Protein AF-K4MTG3-F1 (afdb_monomer_lite)

Secondary structure (DSSP, 8-state):
----------SHHHHHHHHIIIIISTTGGG--HHHHHHHHHHHHHHHHHHHHHHHHHHHHHHHHHHHHHHHHHHHHHHHHHHHHHHHHHTSSS--------------PPPPPPP-

Structure (mmCIF, N/CA/C/O backbone):
data_AF-K4MTG3-F1
#
_entry.id   AF-K4MTG3-F1
#
loop_
_atom_site.group_PDB
_atom_site.id
_atom_site.type_symbol
_atom_site.label_atom_id
_atom_site.label_alt_id
_atom_site.label_comp_id
_atom_site.label_asym_id
_atom_site.label_entity_id
_atom_site.label_seq_id
_atom_site.pdbx_PDB_ins_code
_atom_site.Cartn_x
_atom_site.Cartn_y
_atom_site.Cartn_z
_atom_site.occupancy
_atom_site.B_iso_or_equiv
_atom_site.auth_seq_id
_atom_site.auth_comp_id
_atom_site.auth_asym_id
_atom_site.auth_atom_id
_atom_site.pdbx_PDB_model_num
ATOM 1 N N . ASP A 1 1 ? -14.225 -5.228 40.984 1.00 35.88 1 ASP A N 1
ATOM 2 C CA . ASP A 1 1 ? -13.401 -5.674 39.848 1.00 35.88 1 ASP A CA 1
ATOM 3 C C . ASP A 1 1 ? -14.223 -6.278 38.731 1.00 35.88 1 ASP A C 1
ATOM 5 O O . ASP A 1 1 ? -14.414 -7.486 38.664 1.00 35.88 1 ASP A O 1
ATOM 9 N N . MET A 1 2 ? -14.721 -5.420 37.841 1.00 43.38 2 MET A N 1
ATOM 10 C CA . MET A 1 2 ? -15.125 -5.845 36.506 1.00 43.38 2 MET A CA 1
ATOM 11 C C . MET A 1 2 ? -13.926 -5.638 35.596 1.00 43.38 2 MET A C 1
ATOM 13 O O . MET A 1 2 ? -13.514 -4.512 35.336 1.00 43.38 2 MET A O 1
ATOM 17 N N . GLN A 1 3 ? -13.343 -6.758 35.194 1.00 38.44 3 GLN A N 1
ATOM 18 C CA . GLN A 1 3 ? -12.202 -6.852 34.304 1.00 38.44 3 GLN A CA 1
ATOM 19 C C . GLN A 1 3 ? -12.401 -5.964 33.071 1.00 38.44 3 GLN A C 1
ATOM 21 O O . GLN A 1 3 ? -13.235 -6.252 32.211 1.00 38.44 3 GLN A O 1
ATOM 26 N N . SER A 1 4 ? -11.580 -4.922 32.959 1.00 43.19 4 SER A N 1
ATOM 27 C CA . SER A 1 4 ? -11.238 -4.270 31.700 1.00 43.19 4 SER A CA 1
ATOM 28 C C . SER A 1 4 ? -10.446 -5.266 30.851 1.00 43.19 4 SER A C 1
ATOM 30 O O . SER A 1 4 ? -9.225 -5.211 30.725 1.00 43.19 4 SER A O 1
ATOM 32 N N . LYS A 1 5 ? -11.152 -6.249 30.290 1.00 46.72 5 LYS A N 1
ATOM 33 C CA . LYS A 1 5 ? -10.618 -7.077 29.216 1.00 46.72 5 LYS A CA 1
ATOM 34 C C . LYS A 1 5 ? -10.501 -6.149 28.011 1.00 46.72 5 LYS A C 1
ATOM 36 O O . LYS A 1 5 ? -11.489 -5.914 27.323 1.00 46.72 5 LYS A O 1
ATOM 41 N N . ALA A 1 6 ? -9.319 -5.567 27.819 1.00 48.06 6 ALA A N 1
ATOM 42 C CA . ALA A 1 6 ? -8.955 -4.921 26.569 1.00 48.06 6 ALA A CA 1
ATOM 43 C C . ALA A 1 6 ? -9.226 -5.942 25.459 1.00 48.06 6 ALA A C 1
ATOM 45 O O . ALA A 1 6 ? -8.568 -6.983 25.383 1.00 48.06 6 ALA A O 1
ATOM 46 N N . LEU A 1 7 ? -10.288 -5.711 24.694 1.00 57.56 7 LEU A N 1
ATOM 47 C CA . LEU A 1 7 ? -10.672 -6.589 23.604 1.00 57.56 7 LEU A CA 1
ATOM 48 C C . LEU A 1 7 ? -9.633 -6.380 22.506 1.00 57.56 7 LEU A C 1
ATOM 50 O O . LEU A 1 7 ? -9.648 -5.385 21.790 1.00 57.56 7 LEU A O 1
ATOM 54 N N . ASN A 1 8 ? -8.669 -7.293 22.437 1.00 63.44 8 ASN A N 1
ATOM 55 C CA . ASN A 1 8 ? -7.705 -7.329 21.356 1.00 63.44 8 ASN A CA 1
ATOM 56 C C . ASN A 1 8 ? -8.431 -7.810 20.091 1.00 63.44 8 ASN A C 1
ATOM 58 O O . ASN A 1 8 ? -8.571 -9.014 19.895 1.00 63.44 8 ASN A O 1
ATOM 62 N N . TYR A 1 9 ? -8.965 -6.879 19.298 1.00 64.56 9 TYR A N 1
ATOM 63 C CA . TYR A 1 9 ? -9.609 -7.185 18.019 1.00 64.56 9 TYR A CA 1
ATOM 64 C C . TYR A 1 9 ? -8.532 -7.672 17.042 1.00 64.56 9 TYR A C 1
ATOM 66 O O . TYR A 1 9 ? -7.701 -6.883 16.587 1.00 64.56 9 TYR A O 1
ATOM 74 N N . GLY A 1 10 ? -8.487 -8.986 16.823 1.00 68.25 10 GLY A N 1
ATOM 75 C CA . GLY A 1 10 ? -7.361 -9.693 16.216 1.00 68.25 10 GLY A CA 1
ATOM 76 C C . GLY A 1 10 ? -7.343 -9.636 14.690 1.00 68.25 10 GLY A C 1
ATOM 77 O O . GLY A 1 10 ? -6.284 -9.830 14.092 1.00 68.25 10 GLY A O 1
ATOM 78 N N . SER A 1 11 ? -8.479 -9.337 14.049 1.00 78.31 11 SER A N 1
ATOM 79 C CA . SER A 1 11 ? -8.595 -9.215 12.590 1.00 78.31 11 SER A CA 1
ATOM 80 C C . SER A 1 11 ? -9.284 -7.918 12.140 1.00 78.31 11 SER A C 1
ATOM 82 O O . SER A 1 11 ? -10.089 -7.327 12.859 1.00 78.31 11 SER A O 1
ATOM 84 N N . HIS A 1 12 ? -8.994 -7.469 10.909 1.00 83.62 12 HIS A N 1
ATOM 85 C CA . HIS A 1 12 ? -9.668 -6.308 10.301 1.00 83.62 12 HIS A CA 1
ATOM 86 C C . HIS A 1 12 ? -11.189 -6.499 10.195 1.00 83.62 12 HIS A C 1
ATOM 88 O O . HIS A 1 12 ? -11.931 -5.524 10.264 1.00 83.62 12 HIS A O 1
ATOM 94 N N . HIS A 1 13 ? -11.643 -7.745 10.032 1.00 84.19 13 HIS A N 1
ATOM 95 C CA . HIS A 1 13 ? -13.060 -8.084 9.963 1.00 84.19 13 HIS A CA 1
ATOM 96 C C . HIS A 1 13 ? -13.743 -7.950 11.328 1.00 84.19 13 HIS A C 1
ATOM 98 O O . HIS A 1 13 ? -14.765 -7.281 11.421 1.00 84.19 13 HIS A O 1
ATOM 104 N N . GLU A 1 14 ? -13.132 -8.475 12.394 1.00 82.19 14 GLU A N 1
ATO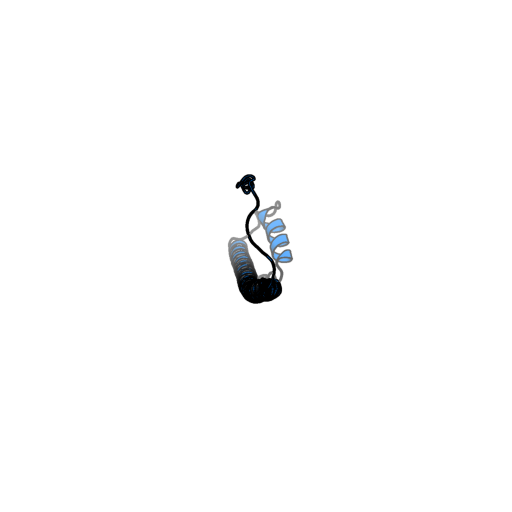M 105 C CA . GLU A 1 14 ? -13.621 -8.282 13.769 1.00 82.19 14 GLU A CA 1
ATOM 106 C C . GLU A 1 14 ? -13.677 -6.800 14.152 1.00 82.19 14 GLU A C 1
ATOM 108 O O . GLU A 1 14 ? -14.618 -6.349 14.804 1.00 82.19 14 GLU A O 1
ATOM 113 N N . LEU A 1 15 ? -12.673 -6.024 13.728 1.00 85.88 15 LEU A N 1
ATOM 114 C CA . LEU A 1 15 ? -12.656 -4.582 13.949 1.00 85.88 15 LEU A CA 1
ATOM 115 C C . LEU A 1 15 ? -13.815 -3.888 13.217 1.00 85.88 15 LEU A C 1
ATOM 117 O O . LEU A 1 15 ? -14.416 -2.967 13.768 1.00 85.88 15 LEU A O 1
ATOM 121 N N . LEU A 1 16 ? -14.149 -4.339 12.006 1.00 87.06 16 LEU A N 1
ATOM 122 C CA . LEU A 1 16 ? -15.257 -3.801 11.219 1.00 87.06 16 LEU A CA 1
ATOM 123 C C . LEU A 1 16 ? -16.619 -4.124 11.853 1.00 87.06 16 LEU A C 1
ATOM 125 O O . LEU A 1 16 ? -17.404 -3.206 12.077 1.00 87.06 16 LEU A O 1
ATOM 129 N N . GLU A 1 17 ? -16.869 -5.383 12.221 1.00 85.75 17 GLU A N 1
ATOM 130 C CA . GLU A 1 17 ? -18.113 -5.788 12.900 1.00 85.75 17 GLU A CA 1
ATOM 131 C C . GLU A 1 17 ? -18.320 -5.027 14.219 1.00 85.75 17 GLU A C 1
ATOM 133 O O . GLU A 1 17 ? -19.439 -4.665 14.600 1.00 85.75 17 GLU A O 1
ATOM 138 N N . LEU A 1 18 ? -17.232 -4.734 14.933 1.00 82.56 18 LEU A N 1
ATOM 139 C CA . LEU A 1 18 ? -17.291 -3.924 16.139 1.00 82.56 18 LEU A CA 1
ATOM 140 C C . LEU A 1 18 ? -17.674 -2.470 15.839 1.00 82.56 18 LEU A C 1
ATOM 142 O O . LEU A 1 18 ? -18.534 -1.923 16.528 1.00 82.56 18 LEU A O 1
ATOM 146 N N . VAL A 1 19 ? -17.047 -1.836 14.843 1.00 85.00 19 VAL A N 1
ATOM 147 C CA . VAL A 1 19 ? -17.404 -0.469 14.425 1.00 85.00 19 VAL A CA 1
ATOM 148 C C . VAL A 1 19 ? -18.886 -0.408 14.061 1.00 85.00 19 VAL A C 1
ATOM 150 O O . VAL A 1 19 ? -19.607 0.463 14.551 1.00 85.00 19 VAL A O 1
ATOM 153 N N . GLU A 1 20 ? -19.362 -1.367 13.272 1.00 85.06 20 GLU A N 1
ATOM 154 C CA . GLU A 1 20 ? -20.760 -1.445 12.852 1.00 85.06 20 GLU A CA 1
ATOM 155 C C . GLU A 1 20 ? -21.704 -1.628 14.051 1.00 85.06 20 GLU A C 1
ATOM 157 O O . GLU A 1 20 ? -22.661 -0.868 14.222 1.00 85.06 20 GLU A O 1
ATOM 162 N N . SER A 1 21 ? -21.406 -2.571 14.948 1.00 82.31 21 SER A N 1
ATOM 163 C CA . SER A 1 21 ? -22.254 -2.855 16.114 1.00 82.31 21 SER A CA 1
ATOM 164 C C . SER A 1 21 ? -22.252 -1.749 17.178 1.00 82.31 21 SER A C 1
ATOM 166 O O . SER A 1 21 ? -23.270 -1.533 17.842 1.00 82.31 21 SER A O 1
ATOM 168 N N . LYS A 1 22 ? -21.129 -1.043 17.371 1.00 77.75 22 LYS A N 1
ATOM 169 C CA . LYS A 1 22 ? -20.963 -0.024 18.424 1.00 77.75 22 LYS A CA 1
ATOM 170 C C . LYS A 1 22 ? -21.336 1.383 17.973 1.00 77.75 22 LYS A C 1
ATOM 172 O O . LYS A 1 22 ? -21.865 2.132 18.789 1.00 77.75 22 LYS A O 1
ATOM 177 N N . LEU A 1 23 ? -21.040 1.749 16.725 1.00 76.81 23 LEU A N 1
ATOM 178 C CA . LEU A 1 23 ? -21.131 3.134 16.248 1.00 76.81 23 LEU A CA 1
ATOM 179 C C . LEU A 1 23 ? -22.223 3.353 15.202 1.00 76.81 23 LEU A C 1
ATOM 181 O O . LEU A 1 23 ? -22.716 4.470 15.077 1.00 76.81 23 LEU A O 1
ATOM 185 N N . VAL A 1 24 ? -22.606 2.313 14.459 1.00 76.06 24 VAL A N 1
ATOM 186 C CA . VAL A 1 24 ? -23.613 2.418 13.389 1.00 76.06 24 VAL A CA 1
ATOM 187 C C . VAL A 1 24 ? -24.977 1.873 13.843 1.00 76.06 24 VAL A C 1
ATOM 189 O O . VAL A 1 24 ? -26.016 2.350 13.395 1.00 76.06 24 VAL A O 1
ATOM 192 N N . GLY A 1 25 ? -25.000 0.921 14.782 1.00 67.19 25 GLY A N 1
ATOM 193 C CA . GLY A 1 25 ? -26.225 0.400 15.399 1.00 67.19 25 GLY A CA 1
ATOM 194 C C . GLY A 1 25 ? -26.816 1.269 16.523 1.00 67.19 25 GLY A C 1
ATOM 195 O O . GLY A 1 25 ? -26.191 2.187 17.048 1.00 67.19 25 GLY A O 1
ATOM 196 N N . SER A 1 26 ? -28.017 0.901 16.990 1.00 62.94 26 SER A N 1
ATOM 197 C CA . SER A 1 26 ? -28.760 1.564 18.088 1.00 62.94 26 SER A CA 1
ATOM 198 C C . SER A 1 26 ? -28.067 1.525 19.472 1.00 62.94 26 SER A C 1
ATOM 200 O O . SER A 1 26 ? -28.656 1.935 20.474 1.00 62.94 26 SER A O 1
ATOM 202 N N . ASN A 1 27 ? -26.836 1.014 19.556 1.00 64.31 27 ASN A N 1
ATOM 203 C CA . ASN A 1 27 ? -26.090 0.806 20.797 1.00 64.31 27 ASN A CA 1
ATOM 204 C C . ASN A 1 27 ? -25.131 1.960 21.151 1.00 64.31 27 ASN A C 1
ATOM 206 O O . ASN A 1 27 ? -24.469 1.894 22.185 1.00 64.31 27 ASN A O 1
ATOM 210 N N . VAL A 1 28 ? -25.080 3.024 20.341 1.00 67.50 28 VAL A N 1
ATOM 211 C CA . VAL A 1 28 ? -24.235 4.217 20.561 1.00 67.50 28 VAL A CA 1
ATOM 212 C C . VAL A 1 28 ? -24.379 4.798 21.973 1.00 67.50 28 VAL A C 1
ATOM 214 O O . VAL A 1 28 ? -23.385 5.179 22.585 1.00 67.50 28 VAL A O 1
ATOM 217 N N . ASN A 1 29 ? -25.588 4.784 22.541 1.00 72.25 29 ASN A N 1
ATOM 218 C CA . ASN A 1 29 ? -25.859 5.336 23.875 1.00 72.25 29 ASN A CA 1
ATOM 219 C C . ASN A 1 29 ? -25.234 4.527 25.030 1.00 72.25 29 ASN A C 1
ATOM 221 O O . ASN A 1 29 ? -25.148 5.032 26.145 1.00 72.25 29 ASN A O 1
ATOM 225 N N . ASN A 1 30 ? -24.794 3.288 24.778 1.00 77.44 30 ASN A N 1
ATOM 226 C CA . ASN A 1 30 ? -24.219 2.387 25.785 1.00 77.44 30 ASN A CA 1
ATOM 227 C C . ASN A 1 30 ? -22.694 2.227 25.643 1.00 77.44 30 ASN A C 1
ATOM 229 O O . ASN A 1 30 ? -22.099 1.360 26.290 1.00 77.44 30 ASN A O 1
ATOM 233 N N . VAL A 1 31 ? -22.048 2.999 24.763 1.00 82.12 31 VAL A N 1
ATOM 234 C CA . VAL A 1 31 ? -20.600 2.906 24.538 1.00 82.12 31 VAL A CA 1
ATOM 235 C C . VAL A 1 31 ? -19.862 3.828 25.506 1.00 82.12 31 VAL A C 1
ATOM 237 O O . VAL A 1 31 ? -20.137 5.021 25.586 1.00 82.12 31 VAL A O 1
ATOM 240 N N . SER A 1 32 ? -18.901 3.274 26.250 1.00 86.75 32 SER A N 1
ATOM 241 C CA . SER A 1 32 ? -18.056 4.057 27.155 1.00 86.75 32 SER A CA 1
ATOM 242 C C . SER A 1 32 ? -16.928 4.772 26.407 1.00 86.75 32 SER A C 1
ATOM 244 O O . SER A 1 32 ? -16.426 4.272 25.399 1.00 86.75 32 SER A O 1
ATOM 246 N N . ALA A 1 33 ? -16.465 5.902 26.952 1.00 86.62 33 ALA A N 1
ATOM 247 C CA . ALA A 1 33 ? -15.327 6.649 26.409 1.00 86.62 33 ALA A CA 1
ATOM 248 C C . ALA A 1 33 ? -14.052 5.791 26.287 1.00 86.62 33 ALA A C 1
ATOM 250 O O . ALA A 1 33 ? -13.346 5.874 25.288 1.00 86.62 33 ALA A O 1
ATOM 251 N N . GLU A 1 34 ? -13.803 4.903 27.254 1.00 87.75 34 GLU A N 1
ATOM 252 C CA . GLU A 1 34 ? -12.682 3.951 27.211 1.00 87.75 34 GLU A CA 1
ATOM 253 C C . GLU A 1 34 ? -12.773 3.004 26.003 1.00 87.75 34 GLU A C 1
ATOM 255 O O . GLU A 1 34 ? -11.782 2.749 25.325 1.00 87.75 34 GLU A O 1
ATOM 260 N N . THR A 1 35 ? -13.978 2.517 25.687 1.00 84.50 35 THR A N 1
ATOM 261 C CA . THR A 1 35 ? -14.188 1.633 24.528 1.00 84.50 35 THR A CA 1
ATOM 262 C C . THR A 1 35 ? -13.931 2.375 23.216 1.00 84.50 35 THR A C 1
ATOM 264 O O . THR A 1 35 ? -13.357 1.801 22.292 1.00 84.50 35 THR A O 1
ATOM 267 N N . LEU A 1 36 ? -14.329 3.650 23.134 1.00 86.94 36 LEU A N 1
ATOM 268 C CA . LEU A 1 36 ? -14.070 4.498 21.967 1.00 86.94 36 LEU A CA 1
ATOM 269 C C . LEU A 1 36 ? -12.571 4.736 21.762 1.00 86.94 36 LEU A C 1
ATOM 271 O O . LEU A 1 36 ? -12.087 4.601 20.643 1.00 86.94 36 LEU A O 1
ATOM 275 N N . LEU A 1 37 ? -11.831 5.012 22.838 1.00 89.38 37 LEU A N 1
ATOM 276 C CA . LEU A 1 37 ? -10.385 5.236 22.782 1.00 89.38 37 LEU A CA 1
ATOM 277 C C . LEU A 1 37 ? -9.633 3.975 22.327 1.00 89.38 37 LEU A C 1
ATOM 279 O O . LEU A 1 37 ? -8.729 4.039 21.492 1.00 89.38 37 LEU A O 1
ATOM 283 N N . GLN A 1 38 ? -10.029 2.800 22.826 1.00 87.06 38 GLN A N 1
ATOM 284 C CA . GLN A 1 38 ? -9.461 1.528 22.367 1.00 87.06 38 GLN A CA 1
ATOM 285 C C . GLN A 1 38 ? -9.750 1.279 20.884 1.00 87.06 38 GLN A C 1
ATOM 287 O O . GLN A 1 38 ? -8.859 0.859 20.143 1.00 87.06 38 GLN A O 1
ATOM 292 N N . LEU A 1 39 ? -10.972 1.575 20.440 1.00 87.62 39 LEU A N 1
ATOM 293 C CA . LEU A 1 39 ? -11.369 1.428 19.045 1.00 87.62 39 LEU A CA 1
ATOM 294 C C . LEU A 1 39 ? -10.568 2.352 18.118 1.00 87.62 39 LEU A C 1
ATOM 296 O O . LEU A 1 39 ? -10.047 1.892 17.104 1.00 87.62 39 LEU A O 1
ATOM 300 N N . GLU A 1 40 ? -10.399 3.618 18.496 1.00 90.25 40 GLU A N 1
ATOM 301 C CA . GLU A 1 40 ? -9.557 4.579 17.777 1.00 90.25 40 GLU A CA 1
ATOM 302 C C . GLU A 1 40 ? -8.119 4.061 17.625 1.00 90.25 40 GLU A C 1
ATOM 304 O O . GLU A 1 40 ? -7.588 4.006 16.516 1.00 90.25 40 GLU A O 1
ATOM 309 N N . LYS A 1 41 ? -7.510 3.575 18.714 1.00 91.69 41 LYS A N 1
ATOM 310 C CA . LYS A 1 41 ? -6.146 3.024 18.689 1.00 91.69 41 LYS A CA 1
ATOM 311 C C . LYS A 1 41 ? -6.010 1.814 17.757 1.00 91.69 41 LYS A C 1
ATOM 313 O O . LYS A 1 41 ? -4.991 1.659 17.075 1.00 91.69 41 LYS A O 1
ATOM 318 N N . HIS A 1 42 ? -7.013 0.940 17.734 1.00 87.81 42 HIS A N 1
ATOM 319 C CA . HIS A 1 42 ? -7.021 -0.226 16.852 1.00 87.81 42 HIS A CA 1
ATOM 320 C C . HIS A 1 42 ? -7.167 0.178 15.383 1.00 87.81 42 HIS A C 1
ATOM 322 O O . HIS A 1 42 ? -6.443 -0.350 14.537 1.00 87.81 42 HIS A O 1
ATOM 328 N N . LEU A 1 43 ? -8.038 1.144 15.082 1.00 91.00 43 LEU A N 1
ATOM 329 C CA . LEU A 1 43 ? -8.199 1.686 13.732 1.00 91.00 43 LEU A CA 1
ATOM 330 C C . LEU A 1 43 ? -6.920 2.366 13.241 1.00 91.00 43 LEU A C 1
ATOM 332 O O . LEU A 1 43 ? -6.491 2.103 12.118 1.00 91.00 43 LEU A O 1
ATOM 336 N N . GLU A 1 44 ? -6.264 3.160 14.088 1.00 94.56 44 GLU A N 1
ATOM 337 C CA . GLU A 1 44 ? -4.988 3.803 13.761 1.00 94.56 44 GLU A CA 1
ATOM 338 C C . GLU A 1 44 ? -3.903 2.760 13.450 1.00 94.56 44 GLU A C 1
ATOM 340 O O . GLU A 1 44 ? -3.188 2.857 12.450 1.00 94.56 44 GLU A O 1
ATOM 345 N N . THR A 1 45 ? -3.829 1.695 14.253 1.00 92.00 45 THR A N 1
ATOM 346 C CA . THR A 1 45 ? -2.885 0.588 14.037 1.00 92.00 45 THR A CA 1
ATOM 347 C C . THR A 1 45 ? -3.169 -0.134 12.717 1.00 92.00 45 THR A C 1
ATOM 349 O O . THR A 1 45 ? -2.265 -0.311 11.897 1.00 92.00 45 THR A O 1
ATOM 352 N N . ALA A 1 46 ? -4.426 -0.513 12.475 1.00 90.25 46 ALA A N 1
ATOM 353 C CA . ALA A 1 46 ? -4.859 -1.181 11.251 1.00 90.25 46 ALA A CA 1
ATOM 354 C C . ALA A 1 46 ? -4.574 -0.331 10.000 1.00 90.25 46 ALA A C 1
ATOM 356 O O . ALA A 1 46 ? -4.096 -0.842 8.981 1.00 90.25 46 ALA A O 1
ATOM 357 N N . LEU A 1 47 ? -4.824 0.975 10.084 1.00 94.31 47 LEU A N 1
ATOM 358 C CA . LEU A 1 47 ? -4.560 1.932 9.017 1.00 94.31 47 LEU A CA 1
ATOM 359 C C . LEU A 1 47 ? -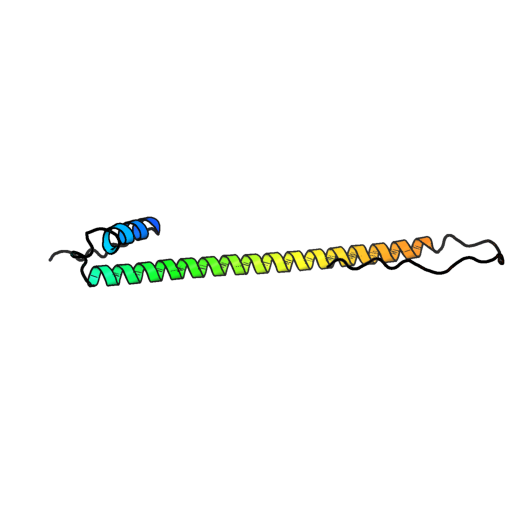3.060 2.087 8.753 1.00 94.31 47 LEU A C 1
ATOM 361 O O . LEU A 1 47 ? -2.641 2.086 7.593 1.00 94.31 47 LEU A O 1
ATOM 365 N N . SER A 1 48 ? -2.250 2.179 9.808 1.00 96.62 48 SER A N 1
ATOM 366 C CA . SER A 1 48 ? -0.790 2.251 9.716 1.00 96.62 48 SER A CA 1
ATOM 367 C C . SER A 1 48 ? -0.206 1.017 9.021 1.00 96.62 48 SER A C 1
ATOM 369 O O . SER A 1 48 ? 0.516 1.152 8.030 1.00 96.62 48 SER A O 1
ATOM 371 N N . VAL A 1 49 ? -0.609 -0.187 9.443 1.00 94.75 49 VAL A N 1
ATOM 372 C CA . VAL A 1 49 ? -0.197 -1.454 8.812 1.00 94.75 49 VAL A CA 1
ATOM 373 C C . VAL A 1 49 ? -0.613 -1.501 7.340 1.00 94.75 49 VAL A C 1
ATOM 375 O O . VAL A 1 49 ? 0.197 -1.837 6.474 1.00 94.75 49 VAL A O 1
ATOM 378 N N . THR A 1 50 ? -1.850 -1.101 7.031 1.00 95.19 50 THR A N 1
ATOM 379 C CA . THR A 1 50 ? -2.361 -1.067 5.651 1.00 95.19 50 THR A CA 1
ATOM 380 C C . THR A 1 50 ? -1.548 -0.115 4.773 1.00 95.19 50 THR A C 1
ATOM 382 O O . THR A 1 50 ? -1.155 -0.468 3.658 1.00 95.19 50 THR A O 1
ATOM 385 N N . ARG A 1 51 ? -1.253 1.092 5.271 1.00 98.44 51 ARG A N 1
ATOM 386 C CA . ARG A 1 51 ? -0.432 2.086 4.565 1.00 98.44 51 ARG A CA 1
ATOM 387 C C . ARG A 1 51 ? 0.989 1.581 4.343 1.00 98.44 51 ARG A C 1
ATOM 389 O O . ARG A 1 51 ? 1.482 1.678 3.223 1.00 98.44 51 ARG A O 1
ATOM 396 N N . ALA A 1 52 ? 1.615 0.999 5.365 1.00 98.00 52 ALA A N 1
ATOM 397 C CA . ALA A 1 52 ? 2.947 0.414 5.253 1.00 98.00 52 ALA A CA 1
ATOM 398 C C . ALA A 1 52 ? 2.983 -0.676 4.173 1.00 98.00 52 ALA A C 1
ATOM 400 O O . ALA A 1 52 ? 3.849 -0.649 3.296 1.00 98.00 52 ALA A O 1
ATOM 401 N N . LYS A 1 53 ? 1.988 -1.575 4.167 1.00 98.12 53 LYS A N 1
ATOM 402 C CA . LYS A 1 53 ? 1.905 -2.639 3.165 1.00 98.12 53 LYS A CA 1
ATOM 403 C C . LYS A 1 53 ? 1.696 -2.100 1.752 1.00 98.12 53 LYS A C 1
ATOM 405 O O . LYS A 1 53 ? 2.337 -2.571 0.814 1.00 98.12 53 LYS A O 1
ATOM 410 N N . LYS A 1 54 ? 0.829 -1.097 1.591 1.00 98.50 54 LYS A N 1
ATOM 411 C CA . LYS A 1 54 ? 0.619 -0.422 0.304 1.00 98.50 54 LYS A CA 1
ATOM 412 C C . LYS A 1 54 ? 1.926 0.177 -0.221 1.00 98.50 54 LYS A C 1
ATOM 414 O O . LYS A 1 54 ? 2.258 -0.037 -1.384 1.00 98.50 54 LYS A O 1
ATOM 419 N N . THR A 1 55 ? 2.671 0.885 0.627 1.00 98.69 55 THR A N 1
ATOM 420 C CA . THR A 1 55 ? 3.962 1.482 0.260 1.00 98.69 55 THR A CA 1
ATOM 421 C C . THR A 1 55 ? 4.980 0.417 -0.139 1.00 98.69 55 THR A C 1
ATOM 423 O O . THR A 1 55 ? 5.605 0.547 -1.187 1.00 98.69 55 THR A O 1
ATOM 426 N N . GLU A 1 56 ? 5.107 -0.662 0.637 1.00 98.62 56 GLU A N 1
ATOM 427 C CA . GLU A 1 56 ? 6.000 -1.786 0.324 1.00 98.62 56 GLU A CA 1
ATOM 428 C C . GLU A 1 56 ? 5.717 -2.365 -1.073 1.00 98.62 56 GLU A C 1
ATOM 430 O O . GLU A 1 56 ? 6.633 -2.559 -1.872 1.00 98.62 56 GLU A O 1
ATOM 435 N N . LEU A 1 57 ? 4.443 -2.612 -1.393 1.00 98.75 57 LEU A N 1
ATOM 436 C CA . LEU A 1 57 ? 4.039 -3.152 -2.694 1.00 98.75 57 LEU A CA 1
ATOM 437 C C . LEU A 1 57 ? 4.292 -2.164 -3.839 1.00 98.75 57 LEU A C 1
ATOM 439 O O . LEU A 1 57 ? 4.748 -2.574 -4.906 1.00 98.75 57 LEU A O 1
ATOM 443 N N . MET A 1 58 ? 4.028 -0.872 -3.627 1.00 98.81 58 MET A N 1
ATOM 444 C CA . MET A 1 58 ? 4.301 0.159 -4.632 1.00 98.81 58 MET A CA 1
ATOM 445 C C . MET A 1 58 ? 5.797 0.286 -4.928 1.00 98.81 58 MET A C 1
ATOM 447 O O . MET A 1 58 ? 6.170 0.396 -6.093 1.00 98.81 58 MET A O 1
ATOM 451 N N . LEU A 1 59 ? 6.656 0.234 -3.906 1.00 98.81 59 LEU A N 1
ATOM 452 C CA . LEU A 1 59 ? 8.109 0.277 -4.093 1.00 98.81 59 LEU A CA 1
ATOM 453 C C . LEU A 1 59 ? 8.605 -0.932 -4.895 1.00 98.81 59 LEU A C 1
ATOM 455 O O . LEU A 1 59 ? 9.316 -0.746 -5.880 1.00 98.81 59 LEU A O 1
ATOM 459 N N . LYS A 1 60 ? 8.137 -2.141 -4.558 1.00 98.69 60 LYS A N 1
ATOM 460 C CA . LYS A 1 60 ? 8.437 -3.362 -5.327 1.00 98.69 60 LYS A CA 1
ATOM 461 C C . LYS A 1 60 ? 8.011 -3.249 -6.790 1.00 98.69 60 LYS A C 1
ATOM 463 O O . LYS A 1 60 ? 8.743 -3.659 -7.685 1.00 98.69 60 LYS A O 1
ATOM 468 N N . LEU A 1 61 ? 6.836 -2.674 -7.055 1.00 98.69 61 LEU A N 1
ATOM 469 C CA . LEU A 1 61 ? 6.373 -2.452 -8.425 1.00 98.69 61 LEU A CA 1
ATOM 470 C C . LEU A 1 61 ? 7.293 -1.486 -9.185 1.00 98.69 61 LEU A C 1
ATOM 472 O O . LEU A 1 61 ? 7.638 -1.751 -10.333 1.00 98.69 61 LEU A O 1
ATOM 476 N N . VAL A 1 62 ? 7.704 -0.385 -8.551 1.00 98.75 62 VAL A N 1
ATOM 477 C CA . VAL A 1 62 ? 8.627 0.588 -9.156 1.00 98.75 62 VAL A CA 1
ATOM 478 C C . VAL A 1 62 ? 9.977 -0.056 -9.479 1.00 98.75 62 VAL A C 1
ATOM 480 O O . VAL A 1 62 ? 10.514 0.180 -10.559 1.00 98.75 62 VAL A O 1
ATOM 483 N N . GLU A 1 63 ? 10.520 -0.874 -8.580 1.00 98.75 63 GLU A N 1
ATOM 484 C CA . GLU A 1 63 ? 11.775 -1.603 -8.805 1.00 98.75 63 GLU A CA 1
ATOM 485 C C . GLU A 1 63 ? 11.667 -2.567 -9.991 1.00 98.75 63 GLU A C 1
ATOM 487 O O . GLU A 1 63 ? 12.479 -2.487 -10.915 1.00 98.75 63 GLU A O 1
ATOM 492 N N . ASN A 1 64 ? 10.609 -3.381 -10.038 1.00 98.69 64 ASN A N 1
ATOM 493 C CA . ASN A 1 64 ? 10.364 -4.305 -11.148 1.00 98.69 64 ASN A CA 1
ATOM 494 C C . ASN A 1 64 ? 10.244 -3.578 -12.499 1.00 98.69 64 ASN A C 1
ATOM 496 O O . ASN A 1 64 ? 10.735 -4.058 -13.521 1.00 98.69 64 ASN A O 1
ATOM 500 N N . LEU A 1 65 ? 9.587 -2.413 -12.524 1.00 98.81 65 LEU A N 1
ATOM 501 C CA . LEU A 1 65 ? 9.450 -1.616 -13.745 1.00 98.81 65 LEU A CA 1
ATOM 502 C C . LEU A 1 65 ? 10.792 -1.041 -14.207 1.00 98.81 65 LEU A C 1
ATOM 504 O O . LEU A 1 65 ? 11.073 -1.077 -15.403 1.00 98.81 65 LEU A O 1
ATOM 508 N N . LYS A 1 66 ? 11.638 -0.569 -13.283 1.00 98.75 66 LYS A N 1
ATOM 509 C CA . LYS A 1 66 ? 12.989 -0.082 -13.607 1.00 98.75 66 LYS A CA 1
ATOM 510 C C . LYS A 1 66 ? 13.874 -1.185 -14.185 1.00 98.75 66 LYS A C 1
ATOM 512 O O . LYS A 1 66 ? 14.609 -0.942 -15.139 1.00 98.75 66 LYS A O 1
ATOM 517 N N . GLU A 1 67 ? 13.801 -2.393 -13.633 1.00 98.69 67 GLU A N 1
ATOM 518 C CA . GLU A 1 67 ? 14.542 -3.542 -14.159 1.00 98.69 67 GLU A CA 1
ATOM 519 C C . GLU A 1 67 ? 14.064 -3.917 -15.568 1.00 98.69 67 GLU A C 1
ATOM 521 O O . GLU A 1 67 ? 14.877 -4.071 -16.480 1.00 98.69 67 GLU A O 1
ATOM 526 N N . LYS A 1 68 ? 12.743 -3.963 -15.783 1.00 98.62 68 LYS A N 1
ATOM 527 C CA . LYS A 1 68 ? 12.165 -4.224 -17.108 1.00 98.62 68 LYS A CA 1
ATOM 528 C C . LYS A 1 68 ? 12.560 -3.156 -18.130 1.00 98.62 68 LYS A C 1
ATOM 530 O O . LYS A 1 68 ? 12.890 -3.494 -19.262 1.00 98.62 68 LYS A O 1
ATOM 535 N N . GLU A 1 69 ? 12.544 -1.882 -17.743 1.00 98.69 69 GLU A N 1
ATOM 536 C CA . GLU A 1 69 ? 12.982 -0.777 -18.601 1.00 98.69 69 GLU A CA 1
ATOM 537 C C . GLU A 1 69 ? 14.452 -0.934 -19.010 1.00 98.69 69 GLU A C 1
ATOM 539 O O . GLU A 1 69 ? 14.790 -0.747 -20.179 1.00 98.69 69 GLU A O 1
ATOM 544 N N . LYS A 1 70 ? 15.323 -1.314 -18.067 1.00 98.62 70 LYS A N 1
ATOM 545 C CA . LYS A 1 70 ? 16.743 -1.558 -18.337 1.00 98.62 70 LYS A CA 1
ATOM 546 C C . LYS A 1 70 ? 16.938 -2.694 -19.347 1.00 98.62 70 LYS A C 1
ATOM 548 O O . LYS A 1 70 ? 17.642 -2.493 -20.331 1.00 98.62 70 LYS A O 1
ATOM 553 N N . LEU A 1 71 ? 16.281 -3.837 -19.142 1.00 98.44 71 LEU A N 1
ATOM 554 C CA . LEU A 1 71 ? 16.375 -4.986 -20.051 1.00 98.44 71 LEU A CA 1
ATOM 555 C C . LEU A 1 71 ? 15.915 -4.633 -21.470 1.00 98.44 71 LEU A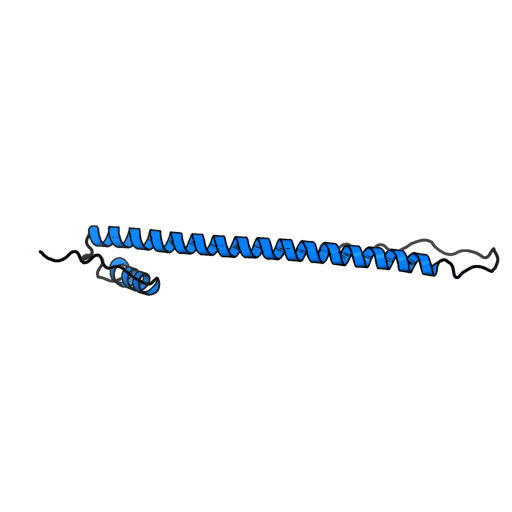 C 1
ATOM 557 O O . LEU A 1 71 ? 16.593 -4.958 -22.439 1.00 98.44 71 LEU A O 1
ATOM 561 N N . LEU A 1 72 ? 14.802 -3.905 -21.595 1.00 98.62 72 LEU A N 1
ATOM 562 C CA . LEU A 1 72 ? 14.293 -3.467 -22.897 1.00 98.62 72 LEU A CA 1
ATOM 563 C C . LEU A 1 72 ? 15.236 -2.476 -23.590 1.00 98.62 72 LEU A C 1
ATOM 565 O O . LEU A 1 72 ? 15.375 -2.508 -24.810 1.00 98.62 72 LEU A O 1
ATOM 569 N N . LYS A 1 73 ? 15.896 -1.590 -22.834 1.00 98.50 73 LYS A N 1
ATOM 570 C CA . LYS A 1 73 ? 16.913 -0.681 -23.383 1.00 98.50 73 LYS A CA 1
ATOM 571 C C . LYS A 1 73 ? 18.125 -1.443 -23.916 1.00 98.50 73 LYS A C 1
ATOM 573 O O . LYS A 1 73 ? 18.593 -1.123 -25.004 1.00 98.50 73 LYS A O 1
ATOM 578 N N . GLU A 1 74 ? 18.599 -2.444 -23.179 1.00 98.00 74 GLU A N 1
ATOM 579 C CA . GLU A 1 74 ? 19.708 -3.306 -23.605 1.00 98.00 74 GLU A CA 1
ATOM 580 C C . GLU A 1 74 ? 19.342 -4.109 -24.864 1.00 98.00 74 GLU A C 1
ATOM 582 O O . GLU A 1 74 ? 20.100 -4.110 -25.833 1.00 98.00 74 GLU A O 1
ATOM 587 N N . GLU A 1 75 ? 18.153 -4.718 -24.899 1.00 97.69 75 GLU A N 1
ATOM 588 C CA . GLU A 1 75 ? 17.652 -5.453 -26.067 1.00 97.69 75 GLU A CA 1
ATOM 589 C C . GLU A 1 75 ? 17.530 -4.547 -27.302 1.00 97.69 75 GLU A C 1
ATOM 591 O O . GLU A 1 75 ? 18.042 -4.882 -28.372 1.00 97.69 75 GLU A O 1
ATOM 596 N N . ASN A 1 76 ? 16.936 -3.360 -27.148 1.00 97.50 76 ASN A N 1
ATOM 597 C CA . ASN A 1 76 ? 16.822 -2.387 -28.235 1.00 97.50 76 ASN A CA 1
ATOM 598 C C . ASN A 1 76 ? 18.187 -1.932 -28.758 1.00 97.50 76 ASN A C 1
ATOM 600 O O . ASN A 1 76 ? 18.347 -1.766 -29.966 1.00 97.50 76 ASN A O 1
ATOM 604 N N . GLN A 1 77 ? 19.177 -1.745 -27.880 1.00 97.38 77 GLN A N 1
ATOM 605 C CA . GLN A 1 77 ? 20.531 -1.381 -28.295 1.00 97.38 77 GLN A CA 1
ATOM 606 C C . GLN A 1 77 ? 21.173 -2.493 -29.135 1.00 97.38 77 GLN A C 1
ATOM 608 O O . GLN A 1 77 ? 21.753 -2.212 -30.183 1.00 97.38 77 GLN A O 1
ATOM 613 N N . VAL A 1 78 ? 21.035 -3.754 -28.713 1.00 96.69 78 VAL A N 1
ATOM 614 C CA . VAL A 1 78 ? 21.544 -4.907 -29.470 1.00 96.69 78 VAL A CA 1
ATOM 615 C C . VAL A 1 78 ? 20.873 -5.000 -30.840 1.00 96.69 78 VAL A C 1
ATOM 617 O O . VAL A 1 78 ? 21.564 -5.161 -31.848 1.00 96.69 78 VAL A O 1
ATOM 620 N N . LEU A 1 79 ? 19.546 -4.869 -30.894 1.00 96.38 79 LEU A N 1
ATOM 621 C CA . LEU A 1 79 ? 18.790 -4.907 -32.147 1.00 96.38 79 LEU A CA 1
ATOM 622 C C . LEU A 1 79 ? 19.183 -3.758 -33.084 1.00 96.38 79 LEU A C 1
ATOM 624 O O . LEU A 1 79 ? 19.392 -3.993 -34.273 1.00 96.38 79 LEU A O 1
ATOM 628 N N . ALA A 1 80 ? 19.354 -2.540 -32.561 1.00 95.25 80 ALA A N 1
ATOM 629 C CA . ALA A 1 80 ? 19.801 -1.389 -33.344 1.00 95.25 80 ALA A CA 1
ATOM 630 C C . ALA A 1 80 ? 21.193 -1.622 -33.957 1.00 95.25 80 ALA A C 1
ATOM 632 O O . ALA A 1 80 ? 21.365 -1.449 -35.162 1.00 95.25 80 ALA A O 1
ATOM 633 N N . SER A 1 81 ? 22.161 -2.113 -33.175 1.00 94.19 81 SER A N 1
ATOM 634 C CA . SER A 1 81 ? 23.500 -2.436 -33.691 1.00 94.19 81 SER A CA 1
ATOM 63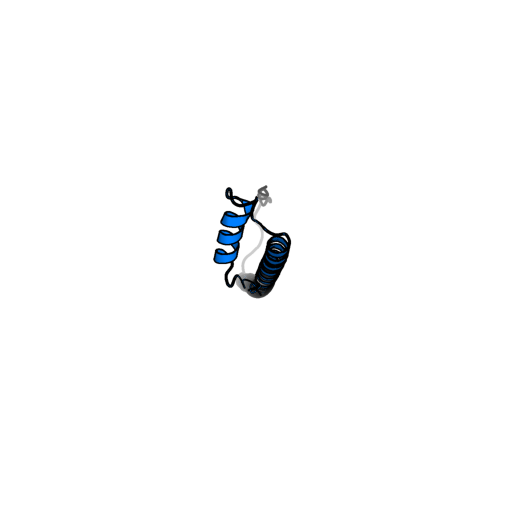5 C C . SER A 1 81 ? 23.490 -3.566 -34.728 1.00 94.19 81 SER A C 1
ATOM 637 O O . SER A 1 81 ? 24.276 -3.549 -35.676 1.00 94.19 81 SER A O 1
ATOM 639 N N . GLN A 1 82 ? 22.606 -4.560 -34.584 1.00 94.25 82 GLN A N 1
ATOM 640 C CA . GLN A 1 82 ? 22.434 -5.607 -35.599 1.00 94.25 82 GLN A CA 1
ATOM 641 C C . GLN A 1 82 ? 21.851 -5.050 -36.899 1.00 94.25 82 GLN A C 1
ATOM 643 O O . GLN A 1 82 ? 22.320 -5.414 -37.978 1.00 94.25 82 GLN A O 1
ATOM 648 N N . MET A 1 83 ? 20.859 -4.162 -36.805 1.00 89.81 83 MET A N 1
ATOM 649 C CA . MET A 1 83 ? 20.280 -3.493 -37.968 1.00 89.81 83 MET A CA 1
ATOM 650 C C . MET A 1 83 ? 21.339 -2.672 -38.702 1.00 89.81 83 MET A C 1
ATOM 652 O O . MET A 1 83 ? 21.505 -2.846 -39.906 1.00 89.81 83 MET A O 1
ATOM 656 N N . GLU A 1 84 ? 22.108 -1.851 -37.982 1.00 87.25 84 GLU A N 1
ATOM 657 C CA . GLU A 1 84 ? 23.227 -1.094 -38.551 1.00 87.25 84 GLU A CA 1
ATOM 658 C C . GLU A 1 84 ? 24.188 -2.029 -39.291 1.00 87.25 84 GLU A C 1
ATOM 660 O O . GLU A 1 84 ? 24.402 -1.859 -40.489 1.00 87.25 84 GLU A O 1
ATOM 665 N N . LYS A 1 85 ? 24.675 -3.092 -38.640 1.00 83.12 85 LYS A N 1
ATOM 666 C CA . LYS A 1 85 ? 25.577 -4.066 -39.271 1.00 83.12 85 LYS A CA 1
ATOM 667 C C . LYS A 1 85 ? 24.990 -4.689 -40.545 1.00 83.12 85 LYS A C 1
ATOM 669 O O . LYS A 1 85 ? 25.699 -4.802 -41.543 1.00 83.12 85 LYS A O 1
ATOM 674 N N . ASN A 1 86 ? 23.712 -5.061 -40.542 1.00 75.06 86 ASN A N 1
ATOM 675 C CA . ASN A 1 86 ? 23.053 -5.651 -41.710 1.00 75.06 86 ASN A CA 1
ATOM 676 C C . ASN A 1 86 ? 22.875 -4.644 -42.862 1.00 75.06 86 ASN A C 1
ATOM 678 O O . ASN A 1 86 ? 22.975 -5.033 -44.023 1.00 75.06 86 ASN A O 1
ATOM 682 N N . HIS A 1 87 ? 22.693 -3.354 -42.566 1.00 61.69 87 HIS A N 1
ATOM 683 C CA . HIS A 1 87 ? 22.667 -2.296 -43.581 1.00 61.69 87 HIS A CA 1
ATOM 684 C C . HIS A 1 87 ? 24.039 -2.038 -44.234 1.00 61.69 87 HIS A C 1
ATOM 686 O O . HIS A 1 87 ? 24.080 -1.555 -45.360 1.00 61.69 87 HIS A O 1
ATOM 692 N N . HIS A 1 88 ? 25.156 -2.381 -43.578 1.00 52.94 88 HIS A N 1
ATOM 693 C CA . HIS A 1 88 ? 26.507 -2.177 -44.130 1.00 52.94 88 HIS A CA 1
ATOM 694 C C . HIS A 1 88 ? 26.955 -3.351 -45.018 1.00 52.94 88 HIS A C 1
ATOM 696 O O . HIS A 1 88 ? 27.685 -3.151 -45.981 1.00 52.94 88 HIS A O 1
ATOM 702 N N . VAL A 1 89 ? 26.468 -4.570 -44.756 1.00 49.22 89 VAL A N 1
ATOM 703 C CA . VAL A 1 89 ? 26.784 -5.768 -45.564 1.00 49.22 89 VAL A CA 1
ATOM 704 C C . VAL A 1 89 ? 26.013 -5.793 -46.898 1.00 49.22 89 VAL A C 1
ATOM 706 O O . VAL A 1 89 ? 26.444 -6.442 -47.846 1.00 49.22 89 VAL A O 1
ATOM 709 N N . GLY A 1 90 ? 24.907 -5.048 -47.016 1.00 42.41 90 GLY A N 1
ATOM 710 C CA . GLY A 1 90 ? 24.149 -4.910 -48.267 1.00 42.41 90 GLY A CA 1
ATOM 711 C C . GLY A 1 90 ? 24.743 -3.932 -49.292 1.00 42.41 90 GLY A C 1
ATOM 712 O O . GLY A 1 90 ? 24.294 -3.929 -50.431 1.00 42.41 90 GLY A O 1
ATOM 713 N N . ALA A 1 91 ? 25.735 -3.115 -48.916 1.00 43.06 91 ALA A N 1
ATOM 714 C CA . ALA A 1 91 ? 26.320 -2.094 -49.795 1.00 43.06 91 ALA A CA 1
ATOM 715 C C . ALA A 1 91 ? 27.606 -2.546 -50.518 1.00 43.06 91 ALA A C 1
ATOM 717 O O . ALA A 1 91 ? 28.067 -1.864 -51.427 1.00 43.06 91 ALA A O 1
ATOM 718 N N . GLU A 1 92 ? 28.187 -3.694 -50.149 1.00 40.06 92 GLU A N 1
ATOM 719 C CA . GLU A 1 92 ? 29.445 -4.188 -50.740 1.00 40.06 92 GLU A CA 1
ATOM 720 C C . GLU A 1 92 ? 29.238 -5.189 -51.898 1.00 40.06 92 GLU A C 1
ATOM 722 O O . GLU A 1 92 ? 30.210 -5.687 -52.462 1.00 40.06 92 GLU A O 1
ATOM 727 N N . ALA A 1 93 ? 27.989 -5.465 -52.296 1.00 44.19 93 ALA A N 1
ATOM 728 C CA . ALA A 1 93 ? 27.652 -6.395 -53.384 1.00 44.19 93 ALA A CA 1
ATOM 729 C C . ALA A 1 93 ? 27.185 -5.719 -54.690 1.00 44.19 93 ALA A C 1
ATOM 731 O O . ALA A 1 93 ? 26.661 -6.400 -55.567 1.00 44.19 93 ALA A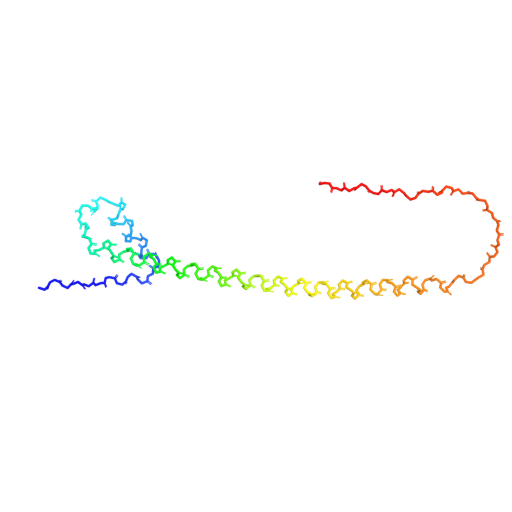 O 1
ATOM 732 N N . GLU A 1 94 ? 27.391 -4.410 -54.852 1.00 38.97 94 GLU A N 1
ATOM 733 C CA . GLU A 1 94 ? 27.108 -3.698 -56.109 1.00 38.97 94 GLU A CA 1
ATOM 734 C C . GLU A 1 94 ? 28.359 -2.955 -56.605 1.00 38.97 94 GLU A C 1
ATOM 736 O O . GLU A 1 94 ? 28.410 -1.733 -56.720 1.00 38.97 94 GLU A O 1
ATOM 741 N N . MET A 1 95 ? 29.411 -3.722 -56.895 1.00 45.31 95 MET A N 1
ATOM 742 C CA . MET A 1 95 ? 30.424 -3.308 -57.864 1.00 45.31 95 MET A CA 1
ATOM 743 C C . MET A 1 95 ? 29.921 -3.715 -59.259 1.00 45.31 95 MET A C 1
ATOM 745 O O . MET A 1 95 ? 29.504 -4.857 -59.419 1.00 45.31 95 MET A O 1
ATOM 749 N N . GLU A 1 96 ? 30.020 -2.794 -60.231 1.00 38.88 96 GLU A N 1
ATOM 750 C CA . GLU A 1 96 ? 29.797 -2.950 -61.691 1.00 38.88 96 GLU A CA 1
ATOM 751 C C . GLU A 1 96 ? 28.354 -2.731 -62.230 1.00 38.88 96 GLU A C 1
ATOM 753 O O . GLU A 1 96 ? 27.557 -3.658 -62.312 1.00 38.88 96 GLU A O 1
ATOM 758 N N . ILE A 1 97 ? 28.043 -1.512 -62.723 1.00 37.03 97 ILE A N 1
ATOM 759 C CA . ILE A 1 97 ? 27.962 -1.153 -64.171 1.00 37.03 97 ILE A CA 1
ATOM 760 C C . ILE A 1 97 ? 27.316 0.247 -64.387 1.00 37.03 97 ILE A C 1
ATOM 762 O O . ILE A 1 97 ? 26.121 0.439 -64.210 1.00 37.03 97 ILE A O 1
ATOM 766 N N . SER A 1 98 ? 28.146 1.169 -64.901 1.00 45.25 98 SER A N 1
ATOM 767 C CA . SER A 1 98 ? 27.900 2.278 -65.861 1.00 45.25 98 SER A CA 1
ATOM 768 C C . SER A 1 98 ? 26.966 3.485 -65.579 1.00 45.25 98 SER A C 1
ATOM 770 O O . SER A 1 98 ? 25.930 3.363 -64.934 1.00 45.25 98 SER A O 1
ATOM 772 N N . PRO A 1 99 ? 27.306 4.685 -66.124 1.00 52.53 99 PRO A N 1
ATOM 773 C CA . PRO A 1 99 ? 26.610 5.941 -65.849 1.00 52.53 99 PRO A CA 1
ATOM 774 C C . PRO A 1 99 ? 25.589 6.363 -66.930 1.00 52.53 99 PRO A C 1
ATOM 776 O O . PRO A 1 99 ? 25.691 5.988 -68.094 1.00 52.53 99 PRO A O 1
A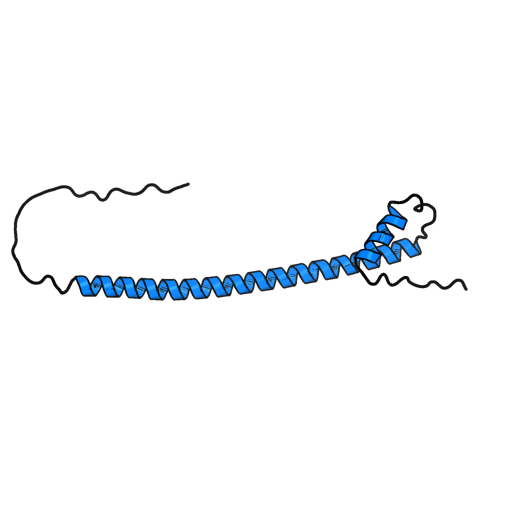TOM 779 N N . ALA A 1 100 ? 24.714 7.289 -66.516 1.00 41.72 100 ALA A N 1
ATOM 780 C CA . ALA A 1 100 ? 23.885 8.216 -67.304 1.00 41.72 100 ALA A CA 1
ATOM 781 C C . ALA A 1 100 ? 22.529 7.711 -67.851 1.00 41.72 100 ALA A C 1
ATOM 783 O O . ALA A 1 100 ? 22.451 7.048 -68.880 1.00 41.72 100 ALA A O 1
ATOM 784 N N . GLY A 1 101 ? 21.436 8.174 -67.224 1.00 39.69 101 GLY A N 1
ATOM 785 C CA . GLY A 1 101 ? 20.077 8.032 -67.761 1.00 39.69 101 GLY A CA 1
ATOM 786 C C . GLY A 1 101 ? 18.951 8.553 -66.853 1.00 39.69 101 GLY A C 1
ATOM 787 O O . GLY A 1 101 ? 18.309 7.767 -66.185 1.00 39.69 101 GLY A O 1
ATOM 788 N N . GLN A 1 102 ? 18.737 9.875 -66.864 1.00 47.06 102 GLN A N 1
ATOM 789 C CA . GLN A 1 102 ? 17.455 10.611 -66.762 1.00 47.06 102 GLN A CA 1
ATOM 790 C C . GLN A 1 102 ? 16.426 10.329 -65.625 1.00 47.06 102 GLN A C 1
ATOM 792 O O . GLN A 1 102 ? 15.755 9.311 -65.608 1.00 47.06 102 GLN A O 1
ATOM 797 N N . ILE A 1 103 ? 16.223 11.371 -64.794 1.00 49.72 103 ILE A N 1
ATOM 798 C CA . ILE A 1 103 ? 14.947 11.982 -64.327 1.00 49.72 103 ILE A CA 1
ATOM 799 C C . ILE A 1 103 ? 13.841 11.049 -63.775 1.00 49.72 103 ILE A C 1
ATOM 801 O O . ILE A 1 103 ? 13.157 10.404 -64.556 1.00 49.72 103 ILE A O 1
ATOM 805 N N . SER A 1 104 ? 13.538 11.140 -62.467 1.00 49.81 104 SER A N 1
ATOM 806 C CA . SER A 1 104 ? 12.203 11.557 -61.962 1.00 49.81 104 SER A CA 1
ATOM 807 C C . SER A 1 104 ? 12.174 11.654 -60.428 1.00 49.81 104 SER A C 1
ATOM 809 O O . SER A 1 104 ? 12.437 10.684 -59.727 1.00 49.81 104 SER A O 1
ATOM 811 N N . ASP A 1 105 ? 11.821 12.847 -59.950 1.00 43.25 105 ASP A N 1
ATOM 812 C CA . ASP A 1 105 ? 11.048 13.154 -58.739 1.00 43.25 105 ASP A CA 1
ATOM 813 C C . ASP A 1 105 ? 11.532 12.646 -57.370 1.00 43.25 105 ASP A C 1
ATOM 815 O O . ASP A 1 105 ? 11.066 11.659 -56.804 1.00 43.25 105 ASP A O 1
ATOM 819 N N . ASN A 1 106 ? 12.379 13.473 -56.756 1.00 57.59 106 ASN A N 1
ATOM 820 C CA . ASN A 1 106 ? 12.524 13.533 -55.306 1.00 57.59 106 ASN A CA 1
ATOM 821 C C . ASN A 1 106 ? 11.206 13.976 -54.651 1.00 57.59 106 ASN A C 1
ATOM 823 O O . ASN A 1 106 ? 10.861 15.149 -54.763 1.00 57.59 106 ASN A O 1
ATOM 827 N N . LEU A 1 107 ? 10.556 13.103 -53.876 1.00 57.50 107 LEU A N 1
ATOM 828 C CA . LEU A 1 107 ? 9.982 13.475 -52.574 1.00 57.50 107 LEU A CA 1
ATOM 829 C C . LEU A 1 107 ? 9.595 12.220 -51.760 1.00 57.50 107 LEU A C 1
ATOM 831 O O . LEU A 1 107 ? 8.668 11.509 -52.151 1.00 57.50 107 LEU A O 1
ATOM 835 N N . PRO A 1 108 ? 10.220 11.934 -50.601 1.00 55.50 108 PRO A N 1
ATOM 836 C CA . PRO A 1 108 ? 9.627 11.015 -49.640 1.00 55.50 108 PRO A CA 1
ATOM 837 C C . PRO A 1 108 ? 8.487 11.724 -48.893 1.00 55.50 108 PRO A C 1
ATOM 839 O O . PRO A 1 108 ? 8.681 12.739 -48.225 1.00 55.50 108 PRO A O 1
ATOM 842 N N . VAL A 1 109 ? 7.282 11.174 -49.042 1.00 61.03 109 VAL A N 1
ATOM 843 C CA . VAL A 1 109 ? 6.052 11.564 -48.340 1.00 61.03 109 VAL A CA 1
ATOM 844 C C . VAL A 1 109 ? 6.270 11.462 -46.827 1.00 61.03 109 VAL A C 1
ATOM 846 O O . VAL A 1 109 ? 6.638 10.405 -46.318 1.00 61.03 109 VAL A O 1
ATOM 849 N N . THR A 1 110 ? 6.032 12.546 -46.091 1.00 67.44 110 THR A N 1
ATOM 850 C CA . THR A 1 110 ? 6.033 12.535 -44.623 1.00 67.44 110 THR A CA 1
ATOM 851 C C . THR A 1 110 ? 4.734 11.933 -44.080 1.00 67.44 110 THR A C 1
ATOM 853 O O . THR A 1 110 ? 3.636 12.275 -44.518 1.00 67.44 110 THR A O 1
ATOM 856 N N . LEU A 1 111 ? 4.860 11.024 -43.107 1.00 63.88 111 LEU A N 1
ATOM 857 C CA . LEU A 1 111 ? 3.739 10.427 -42.373 1.00 63.88 111 LEU A CA 1
ATOM 858 C C . LEU A 1 111 ? 3.175 11.425 -41.339 1.00 63.88 111 LEU A C 1
ATOM 860 O O . LEU A 1 111 ? 3.965 12.097 -40.671 1.00 63.88 111 LEU A O 1
ATOM 864 N N . PRO A 1 112 ? 1.844 11.527 -41.157 1.00 65.25 112 PRO A N 1
ATOM 865 C CA . PRO A 1 112 ? 1.269 12.407 -40.147 1.00 65.25 112 PRO A CA 1
ATOM 866 C C . PRO A 1 112 ? 1.437 11.822 -38.737 1.00 65.25 112 PRO A C 1
ATOM 868 O O . PRO A 1 112 ? 1.228 10.629 -38.512 1.00 65.25 112 PRO A O 1
ATOM 871 N N . LEU A 1 113 ? 1.792 12.684 -37.780 1.00 62.72 113 LEU A N 1
ATOM 872 C CA . LEU A 1 113 ? 1.822 12.357 -36.355 1.00 62.72 113 LEU A CA 1
ATOM 873 C C . LEU A 1 113 ? 0.382 12.177 -35.845 1.00 62.72 113 LEU A C 1
ATOM 875 O O . LEU A 1 113 ? -0.452 13.064 -36.025 1.00 62.72 113 LEU A O 1
ATOM 879 N N . LEU A 1 114 ? 0.097 11.026 -35.229 1.00 55.53 114 LEU A N 1
ATOM 880 C CA . LEU A 1 114 ? -1.149 10.786 -34.498 1.00 55.53 114 LEU A CA 1
ATOM 881 C C . LEU A 1 114 ? -1.138 11.592 -33.190 1.00 55.53 114 LEU A C 1
ATOM 883 O O . LEU A 1 114 ? -0.170 11.505 -32.432 1.00 55.53 114 LEU A O 1
ATOM 887 N N . ASN A 1 115 ? -2.226 12.322 -32.935 1.00 53.44 115 ASN A N 1
ATOM 888 C CA . ASN A 1 115 ? -2.582 12.846 -31.612 1.00 53.44 115 ASN A CA 1
ATOM 889 C C . ASN A 1 115 ? -3.395 11.812 -30.833 1.00 53.44 115 ASN A C 1
ATOM 891 O O . ASN A 1 115 ? -4.258 11.163 -31.470 1.00 53.44 115 ASN A O 1
#

Radius of gyration: 35.46 Å; chains: 1; bounding box: 59×23×108 Å

Organism: Arabidopsis lyrata subsp. petraea (NCBI:txid59691)

pLDDT: mean 76.56, std 20.83, range [35.88, 98.81]

Foldseek 3Di:
DPDPPLPPQPDPVSLVVCCCPAPVDPNVVVDDPVNVVSSVVVVVVVVVVVVVVVVVVVVVVVVVVVVVVVVVVVVVVVVVVVVVVVVVVVVPPDDDDDDDDDDDDDDDDDDDDDD

Sequence (115 aa):
DMQSKALNYGSHHELLELVESKLVGSNVNNVSAETLLQLEKHLETALSVTRAKKTELMLKLVENLKEKEKLLKEENQVLASQMEKNHHVGAEAEMEISPAGQISDNLPVTLPLLN

InterPro domains:
  IPR002487 Transcription factor, K-box [PF01486] (7-83)
  IPR002487 Transcription factor, K-box [PS51297] (1-89)